Protein AF-A0A022QZW2-F1 (afdb_monomer)

Secondary structure (DSSP, 8-state):
-HHHHHHHHHHHHHHHHHHHHHHHH-S---TTHHHHHHHHHHHHHHHHHHHHHHHHHHHHHHHTTS---HHHHHHHHHHHHHHHHHHHHHHHHHHHHHHHHHTS------

Organism: Erythranthe guttata (NCBI:txid4155)

Mean predicted aligned error: 10.28 Å

Radius of gyration: 18.61 Å; Cα contacts (8 Å, |Δi|>4): 72; chains: 1; bounding box: 56×16×56 Å

Solvent-accessible surface area (backbone atoms only — not comparable to full-atom values): 5957 Å² total; per-residue (Å²): 76,71,67,36,51,51,52,50,50,51,49,52,52,51,52,50,50,52,52,51,52,56,68,71,63,76,62,98,72,62,67,72,58,52,48,49,50,51,27,53,49,23,51,54,49,23,55,44,22,48,51,22,22,52,53,44,54,51,50,46,56,55,49,72,70,42,97,64,55,76,70,54,53,56,48,44,54,53,50,52,54,50,30,51,54,36,45,53,51,21,53,53,27,47,52,51,20,54,55,35,58,68,67,52,77,77,77,76,80,125

Sequence (110 aa):
MLASAAIGLAYTILQTLFALFHVTTGHRRGGDGFALVEFFGDKALSYVLATGAAACFGLSVDLNRIETNDAEHNFLDKANAAAGVLFIGFIFSVVSSVFSSFSLPKRVAN

pLDDT: mean 73.32, std 11.62, range [41.62, 87.94]

Structure (mmCIF, N/CA/C/O backbone):
data_AF-A0A022QZW2-F1
#
_entry.id   AF-A0A022QZW2-F1
#
loop_
_atom_site.group_PDB
_atom_site.id
_atom_site.type_symbol
_atom_site.label_atom_id
_atom_site.label_alt_id
_atom_site.label_comp_id
_atom_site.label_asym_id
_atom_site.label_entity_id
_atom_site.label_seq_id
_atom_site.pdbx_PDB_ins_code
_atom_site.Cartn_x
_atom_site.Cartn_y
_atom_site.Cartn_z
_atom_site.occupancy
_atom_site.B_iso_or_equiv
_atom_site.auth_seq_id
_atom_site.auth_comp_id
_atom_site.auth_asym_id
_atom_site.auth_atom_id
_atom_site.pdbx_PDB_model_num
ATOM 1 N N . MET A 1 1 ? 4.418 2.048 -5.348 1.00 73.25 1 MET A N 1
ATOM 2 C CA . MET A 1 1 ? 4.877 0.864 -4.590 1.00 73.25 1 MET A CA 1
ATOM 3 C C . MET A 1 1 ? 5.618 1.214 -3.295 1.00 73.25 1 MET A C 1
ATOM 5 O O . MET A 1 1 ? 5.113 0.885 -2.234 1.00 73.25 1 MET A O 1
ATOM 9 N N . LEU A 1 2 ? 6.774 1.894 -3.333 1.00 77.00 2 LEU A N 1
ATOM 10 C CA . LEU A 1 2 ? 7.526 2.252 -2.111 1.00 77.00 2 LEU A CA 1
ATOM 11 C C . LEU A 1 2 ? 6.720 3.136 -1.148 1.00 77.00 2 LEU A C 1
ATOM 13 O O . LEU A 1 2 ? 6.632 2.831 0.034 1.00 77.00 2 LEU A O 1
ATOM 17 N N . ALA A 1 3 ? 6.060 4.176 -1.666 1.00 79.44 3 ALA A N 1
ATOM 18 C CA . ALA A 1 3 ? 5.197 5.038 -0.857 1.00 79.44 3 ALA A CA 1
ATOM 19 C C . ALA A 1 3 ? 3.995 4.277 -0.267 1.00 79.44 3 ALA A C 1
ATOM 21 O O . ALA A 1 3 ? 3.707 4.416 0.915 1.00 79.44 3 ALA A O 1
ATOM 22 N N . SER A 1 4 ? 3.331 3.418 -1.051 1.00 80.38 4 SER A N 1
ATOM 23 C CA . SER A 1 4 ? 2.217 2.594 -0.558 1.00 80.38 4 SER A CA 1
ATOM 24 C C . SER A 1 4 ? 2.671 1.575 0.495 1.00 80.38 4 SER A C 1
ATOM 26 O O . 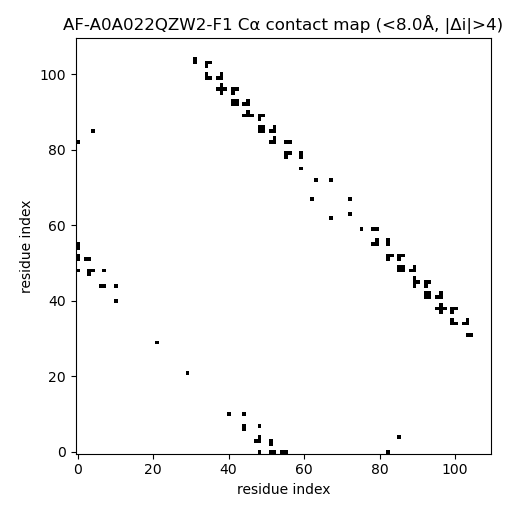SER A 1 4 ? 1.952 1.349 1.460 1.00 80.38 4 SER A O 1
ATOM 28 N N . ALA A 1 5 ? 3.876 1.011 0.358 1.00 79.00 5 ALA A N 1
ATOM 29 C CA . ALA A 1 5 ? 4.478 0.134 1.361 1.00 79.00 5 ALA A CA 1
ATOM 30 C C . ALA A 1 5 ? 4.843 0.893 2.649 1.00 79.00 5 ALA A C 1
ATOM 32 O O . ALA A 1 5 ? 4.571 0.408 3.743 1.00 79.00 5 ALA A O 1
ATOM 33 N N . ALA A 1 6 ? 5.405 2.100 2.528 1.00 83.12 6 ALA A N 1
ATOM 34 C CA . ALA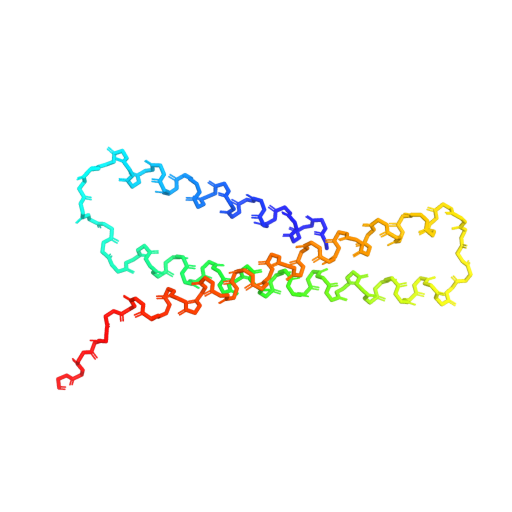 A 1 6 ? 5.721 2.958 3.667 1.00 83.12 6 ALA A CA 1
ATOM 35 C C . ALA A 1 6 ? 4.457 3.394 4.425 1.00 83.12 6 ALA A C 1
ATOM 37 O O . ALA A 1 6 ? 4.441 3.358 5.651 1.00 83.12 6 ALA A O 1
ATOM 38 N N . ILE A 1 7 ? 3.382 3.742 3.707 1.00 83.50 7 ILE A N 1
ATOM 39 C CA . ILE A 1 7 ? 2.074 4.056 4.301 1.00 83.50 7 ILE A CA 1
ATOM 40 C C . ILE A 1 7 ? 1.478 2.810 4.977 1.00 83.50 7 ILE A C 1
ATOM 42 O O . ILE A 1 7 ? 0.993 2.911 6.100 1.00 83.50 7 ILE A O 1
ATOM 46 N N . GLY A 1 8 ? 1.590 1.634 4.342 1.00 80.38 8 GLY A N 1
ATOM 47 C CA . GLY A 1 8 ? 1.280 0.324 4.931 1.00 80.38 8 GLY A CA 1
ATOM 48 C C . GLY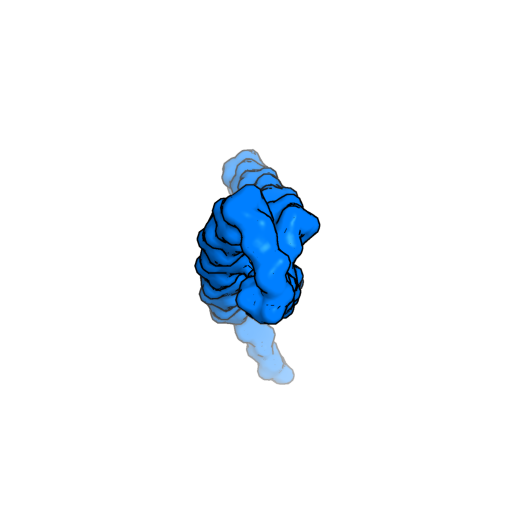 A 1 8 ? 1.949 0.103 6.282 1.00 80.38 8 GLY A C 1
ATOM 49 O O . GLY A 1 8 ? 1.268 -0.136 7.278 1.00 80.38 8 GLY A O 1
ATOM 50 N N . LEU A 1 9 ? 3.275 0.248 6.325 1.00 78.69 9 LEU A N 1
ATOM 51 C CA . LEU A 1 9 ? 4.070 0.097 7.544 1.00 78.69 9 LEU A CA 1
ATOM 52 C C . LEU A 1 9 ? 3.732 1.147 8.604 1.00 78.69 9 LEU A C 1
ATOM 54 O O . LEU A 1 9 ? 3.575 0.806 9.775 1.00 78.69 9 LEU A O 1
ATOM 58 N N . ALA A 1 10 ? 3.580 2.413 8.211 1.00 81.62 10 ALA A N 1
ATO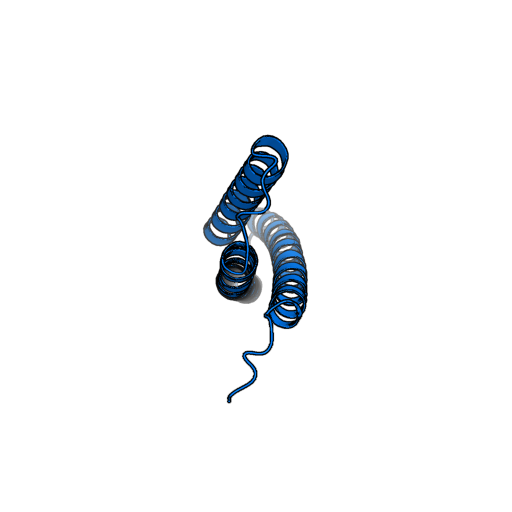M 59 C CA . ALA A 1 10 ? 3.190 3.479 9.128 1.00 81.62 10 ALA A CA 1
ATOM 60 C C . ALA A 1 10 ? 1.822 3.194 9.767 1.00 81.62 10 ALA A C 1
ATOM 62 O O . ALA A 1 10 ? 1.659 3.380 10.973 1.00 81.62 10 ALA A O 1
ATOM 63 N N . TYR A 1 11 ? 0.869 2.674 8.987 1.00 78.44 11 TYR A N 1
ATOM 64 C CA . TYR A 1 11 ? -0.430 2.246 9.498 1.00 78.44 11 TYR A CA 1
ATOM 65 C C 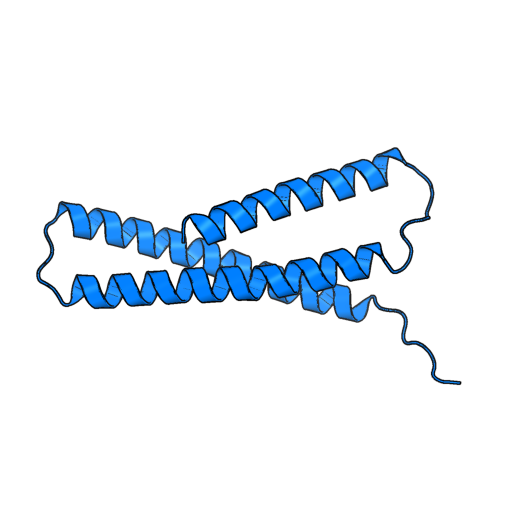. TYR A 1 11 ? -0.305 1.072 10.474 1.00 78.44 11 TYR A C 1
ATOM 67 O O . TYR A 1 11 ? -0.934 1.096 11.527 1.00 78.44 11 TYR A O 1
ATOM 75 N N . THR A 1 12 ? 0.562 0.090 10.196 1.00 77.94 12 THR A N 1
ATOM 76 C CA . THR A 1 12 ? 0.766 -1.054 11.108 1.00 77.94 12 THR A CA 1
ATOM 77 C C . THR A 1 12 ? 1.360 -0.610 12.447 1.00 77.94 12 THR A C 1
ATOM 79 O O . THR A 1 12 ? 0.947 -1.083 13.507 1.00 77.94 12 THR A O 1
ATOM 82 N N . ILE A 1 13 ? 2.303 0.339 12.415 1.00 78.69 13 ILE A N 1
ATOM 83 C CA . ILE A 1 13 ? 2.897 0.943 13.616 1.00 78.69 13 ILE A CA 1
ATOM 84 C C . ILE A 1 13 ? 1.830 1.703 14.407 1.00 78.69 13 ILE A C 1
ATOM 86 O O . ILE A 1 13 ? 1.732 1.533 15.622 1.00 78.69 13 ILE A O 1
ATOM 90 N N . LEU A 1 14 ? 1.005 2.500 13.724 1.00 77.69 14 LEU A N 1
ATOM 91 C CA . LEU A 1 14 ? -0.080 3.249 14.349 1.00 77.69 14 LEU A CA 1
ATOM 92 C C . LEU A 1 14 ? -1.112 2.307 14.991 1.00 77.69 14 LEU A C 1
ATOM 94 O O . LEU A 1 14 ? -1.474 2.507 16.149 1.00 77.69 14 LEU A O 1
ATOM 98 N N . GLN A 1 15 ? -1.521 1.246 14.288 1.00 75.50 15 GLN A N 1
ATOM 99 C CA . GLN A 1 15 ? -2.441 0.225 14.800 1.00 75.50 15 GLN A CA 1
ATOM 100 C C . GLN A 1 15 ? -1.859 -0.491 16.028 1.00 75.50 15 GLN A C 1
ATOM 102 O O . GLN A 1 15 ? -2.558 -0.678 17.022 1.00 75.50 15 GLN A O 1
ATOM 107 N N . THR A 1 16 ? -0.559 -0.806 16.014 1.00 73.56 16 THR A N 1
ATOM 108 C CA . THR A 1 16 ? 0.142 -1.423 17.155 1.00 73.56 16 THR A CA 1
ATOM 109 C C . THR A 1 16 ? 0.199 -0.487 18.367 1.00 73.56 16 THR A C 1
ATOM 111 O O . THR A 1 16 ? -0.045 -0.916 19.494 1.00 73.56 16 THR A O 1
ATOM 114 N N . LEU A 1 17 ? 0.472 0.803 18.149 1.00 76.38 17 LEU A N 1
ATOM 115 C CA . LEU A 1 17 ? 0.454 1.830 19.194 1.00 76.38 17 LEU A CA 1
ATOM 116 C C . LEU A 1 17 ? -0.932 1.955 19.822 1.00 76.38 17 LEU A C 1
ATOM 118 O O . LEU A 1 17 ? -1.052 1.913 21.044 1.00 76.38 17 LEU A O 1
ATOM 122 N N . PHE A 1 18 ? -1.980 2.051 19.004 1.00 68.94 18 PHE A N 1
ATOM 123 C CA . PHE A 1 18 ? -3.352 2.105 19.502 1.00 68.94 18 PHE A CA 1
ATOM 124 C C . PHE A 1 18 ? -3.743 0.842 20.282 1.00 68.94 18 PHE A C 1
ATOM 126 O O . PHE A 1 18 ? -4.351 0.957 21.347 1.00 68.94 18 PHE A O 1
ATOM 133 N N . ALA A 1 19 ? -3.354 -0.348 19.813 1.00 69.06 19 ALA A N 1
ATOM 134 C CA . ALA A 1 19 ? -3.578 -1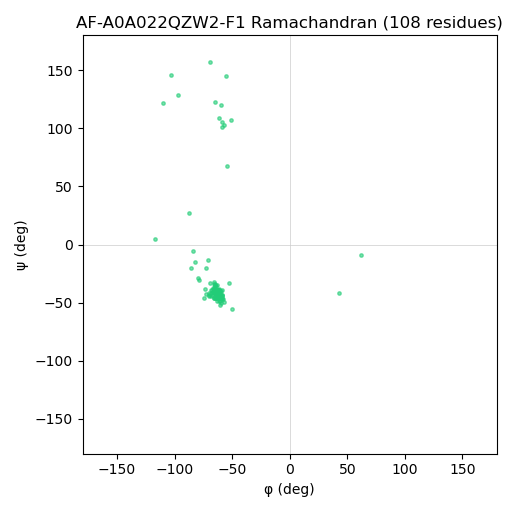.600 20.532 1.00 69.06 19 ALA A CA 1
ATOM 135 C C . ALA A 1 19 ? -2.864 -1.614 21.896 1.00 69.06 19 ALA A C 1
ATOM 137 O O . ALA A 1 19 ? -3.456 -1.995 22.907 1.00 69.06 19 ALA A O 1
ATOM 138 N N . LEU A 1 20 ? -1.620 -1.132 21.958 1.00 70.50 20 LEU A N 1
ATOM 139 C CA . LEU A 1 20 ? -0.859 -1.035 23.204 1.00 70.50 20 LEU A CA 1
ATOM 140 C C . LEU A 1 20 ? -1.467 -0.010 24.175 1.00 70.50 20 LEU A C 1
ATOM 142 O O . LEU A 1 20 ? -1.571 -0.285 25.372 1.00 70.50 20 LEU A O 1
ATOM 146 N N . PHE A 1 21 ? -1.924 1.140 23.670 1.00 67.38 21 PHE A N 1
ATOM 147 C CA . PHE A 1 21 ? -2.653 2.142 24.454 1.00 67.38 21 PHE A CA 1
ATOM 148 C C . PHE A 1 21 ? -3.967 1.587 25.018 1.00 67.38 21 PHE A C 1
ATOM 150 O O . PHE A 1 21 ? -4.308 1.856 26.172 1.00 67.38 21 PHE A O 1
ATOM 157 N N . HIS A 1 22 ? -4.687 0.775 24.241 1.00 63.91 22 HIS A N 1
ATOM 158 C CA . HIS A 1 22 ? -5.900 0.101 24.699 1.00 63.91 22 HIS A CA 1
ATOM 159 C C . HIS A 1 22 ? -5.594 -0.884 25.840 1.00 63.91 22 HIS A C 1
ATOM 161 O O . HIS A 1 22 ? -6.236 -0.824 26.889 1.00 63.91 22 HIS A O 1
ATOM 167 N N . VAL A 1 23 ? -4.579 -1.739 25.681 1.00 66.50 23 VAL A N 1
ATOM 168 C CA . VAL A 1 23 ? -4.194 -2.730 26.703 1.00 66.50 23 VAL A CA 1
ATOM 169 C C . VAL A 1 23 ? -3.731 -2.062 28.002 1.00 66.50 23 VAL A C 1
ATOM 171 O O . VAL A 1 23 ? -4.075 -2.523 29.088 1.00 66.50 23 VAL A O 1
ATOM 174 N N . THR A 1 24 ? -2.990 -0.957 27.910 1.00 66.12 24 THR A N 1
ATOM 175 C CA . THR A 1 24 ? -2.431 -0.259 29.083 1.00 66.12 24 THR A CA 1
ATOM 176 C C . THR A 1 24 ? -3.439 0.613 29.828 1.00 66.12 24 THR A C 1
ATOM 178 O O . THR A 1 24 ? -3.333 0.754 31.044 1.00 66.12 24 THR A O 1
ATOM 181 N N . THR A 1 25 ? -4.443 1.175 29.149 1.00 59.00 25 THR A N 1
ATOM 182 C CA . THR A 1 25 ? -5.367 2.138 29.778 1.00 59.00 25 THR A CA 1
ATOM 183 C C . THR A 1 25 ? -6.489 1.458 30.580 1.00 59.00 25 THR A C 1
ATOM 185 O O . THR A 1 25 ? -7.126 2.111 31.406 1.00 59.00 25 THR A O 1
ATOM 188 N N . GLY A 1 26 ? -6.735 0.151 30.400 1.00 54.00 26 GLY A N 1
ATOM 189 C CA . GLY A 1 26 ? -7.568 -0.692 31.285 1.00 54.00 26 GLY A CA 1
ATOM 190 C C . GLY A 1 26 ? -9.055 -0.311 31.434 1.00 54.00 26 GLY A C 1
ATOM 191 O O . GLY A 1 26 ? -9.837 -1.072 31.998 1.00 54.00 26 GLY A O 1
ATOM 192 N N . HIS A 1 27 ? -9.481 0.839 30.915 1.00 45.47 27 HIS A N 1
ATOM 193 C CA . HIS A 1 27 ? -10.851 1.326 30.949 1.00 45.47 27 HIS A CA 1
ATOM 194 C C . HIS A 1 27 ? -11.454 1.276 29.549 1.00 45.47 27 HIS A C 1
ATOM 196 O O . HIS A 1 27 ? -10.971 1.929 28.626 1.00 45.47 27 HIS A O 1
ATOM 202 N N . ARG A 1 28 ? -12.563 0.532 29.437 1.00 47.62 28 ARG A N 1
ATOM 203 C CA . ARG A 1 28 ? -13.520 0.483 28.318 1.00 47.62 28 ARG A CA 1
ATOM 204 C C . ARG A 1 28 ? -14.070 1.881 27.972 1.00 47.62 28 ARG A C 1
ATOM 206 O O . ARG A 1 28 ? -15.239 2.170 28.205 1.00 47.62 28 ARG A O 1
ATOM 213 N N . ARG A 1 29 ? -13.238 2.781 27.452 1.00 43.97 29 ARG A N 1
ATOM 214 C CA . ARG A 1 29 ? -13.652 4.097 26.936 1.00 43.97 29 ARG A CA 1
ATOM 215 C C . ARG A 1 29 ? -13.394 4.285 25.444 1.00 43.97 29 ARG A C 1
ATOM 217 O O . ARG A 1 29 ? -13.711 5.339 24.916 1.00 43.97 29 ARG A O 1
ATOM 224 N N . GLY A 1 30 ? -12.931 3.251 24.746 1.00 47.44 30 GLY A N 1
ATOM 225 C CA . GLY A 1 30 ? -12.801 3.244 23.285 1.00 47.44 30 GLY A CA 1
ATOM 226 C C . GLY A 1 30 ? -14.060 2.797 22.531 1.00 47.44 30 GLY A C 1
ATOM 227 O O . GLY A 1 30 ? -13.925 2.231 21.452 1.00 47.44 30 GLY A O 1
ATOM 228 N N . GLY A 1 31 ? -15.260 2.976 23.102 1.00 57.19 31 GLY A N 1
ATOM 229 C CA . GLY A 1 31 ? -16.523 2.646 22.424 1.00 57.19 31 GLY A CA 1
ATOM 230 C C . GLY A 1 31 ? -16.647 3.359 21.075 1.00 57.19 31 GLY A C 1
ATOM 231 O O . GLY A 1 31 ? -16.162 4.480 20.980 1.00 57.19 31 GLY A O 1
ATOM 232 N N . ASP A 1 32 ? -17.266 2.696 20.084 1.00 57.59 32 ASP A N 1
ATOM 233 C CA . ASP A 1 32 ? -17.565 3.068 18.677 1.00 57.59 32 ASP A CA 1
ATOM 234 C C . ASP A 1 32 ? -16.485 3.788 17.841 1.00 57.59 32 ASP A C 1
ATOM 236 O O . ASP A 1 32 ? -16.280 3.448 16.679 1.00 57.59 32 ASP A O 1
ATOM 240 N N . GLY A 1 33 ? -15.758 4.755 18.398 1.00 55.28 33 GLY A N 1
ATOM 241 C CA . GLY A 1 33 ? -14.701 5.519 17.748 1.00 55.28 33 GLY A CA 1
ATOM 242 C C . GLY A 1 33 ? -13.477 4.692 17.358 1.00 55.28 33 GLY A C 1
ATOM 243 O O . GLY A 1 33 ? -12.896 4.961 16.312 1.00 55.28 33 GLY A O 1
ATOM 244 N N . PHE A 1 34 ? -13.098 3.669 18.136 1.00 60.84 34 PHE A N 1
ATOM 245 C CA . PHE A 1 34 ? -11.974 2.793 17.769 1.00 60.84 34 PHE A CA 1
ATOM 246 C C . PHE A 1 34 ? -12.307 1.937 16.540 1.00 60.84 34 PHE A C 1
ATOM 248 O O . PHE A 1 34 ? -11.533 1.903 15.585 1.00 60.84 34 PHE A O 1
ATOM 255 N N . ALA A 1 35 ? -13.515 1.363 16.512 1.00 60.38 35 ALA A N 1
ATOM 256 C CA . ALA A 1 35 ? -14.028 0.645 15.350 1.00 60.38 35 ALA A CA 1
ATOM 257 C C . ALA A 1 35 ? -14.118 1.563 14.118 1.00 60.38 35 ALA A C 1
ATOM 259 O O . ALA A 1 35 ? -13.728 1.166 13.026 1.00 60.38 35 ALA A O 1
ATOM 260 N N . LEU A 1 36 ? -14.537 2.823 14.289 1.00 61.50 36 LEU A N 1
ATOM 261 C CA . LEU A 1 36 ? -14.577 3.810 13.204 1.00 61.50 36 LEU A CA 1
ATOM 262 C C . LEU A 1 36 ? -13.189 4.149 12.633 1.00 61.50 36 LEU A C 1
ATOM 264 O O . LEU A 1 36 ? -13.061 4.305 11.418 1.00 61.50 36 LEU A O 1
ATOM 268 N N . VAL A 1 37 ? -12.162 4.259 13.482 1.00 65.00 37 VAL A N 1
ATOM 269 C CA . VAL A 1 37 ? -10.780 4.530 13.048 1.00 65.00 37 VAL A CA 1
ATOM 270 C C . VAL A 1 37 ? -10.190 3.328 12.314 1.00 65.00 37 VAL A C 1
ATOM 272 O O . VAL A 1 37 ? -9.619 3.524 11.244 1.00 65.00 37 VAL A O 1
ATOM 275 N N . GLU A 1 38 ? -10.379 2.102 12.813 1.00 66.62 38 GLU A N 1
ATOM 276 C CA . GLU A 1 38 ? -9.972 0.889 12.083 1.00 66.62 38 GLU A CA 1
ATOM 277 C C . GLU A 1 38 ? -10.744 0.742 10.766 1.00 66.62 38 GLU A C 1
ATOM 279 O O . GLU A 1 38 ? -10.148 0.465 9.730 1.00 66.62 38 GLU A O 1
ATOM 284 N N . PHE A 1 39 ? -12.050 1.024 10.758 1.00 67.88 39 PHE A N 1
ATOM 285 C CA . PHE A 1 39 ? -12.878 0.923 9.557 1.00 67.88 39 PHE A CA 1
ATOM 286 C C . PHE A 1 39 ? -12.452 1.908 8.463 1.00 67.88 39 PHE A C 1
ATOM 288 O O . PHE A 1 39 ? -12.340 1.539 7.291 1.00 67.88 39 PHE A O 1
ATOM 295 N N . PHE A 1 40 ? -12.223 3.172 8.834 1.00 70.00 40 PHE A N 1
ATOM 296 C CA . PHE A 1 40 ? -11.805 4.212 7.895 1.00 70.00 40 PHE A CA 1
ATOM 297 C C . PHE A 1 40 ? -10.344 4.035 7.469 1.00 70.00 40 PHE A C 1
ATOM 299 O O . PHE A 1 40 ? -10.020 4.229 6.295 1.00 70.00 40 PHE A O 1
ATOM 306 N N . GLY A 1 41 ? -9.489 3.624 8.407 1.00 67.50 41 GLY A N 1
ATOM 307 C CA . GLY A 1 41 ? -8.082 3.320 8.184 1.00 67.50 41 GLY A CA 1
ATOM 308 C C . GLY A 1 41 ? -7.892 2.196 7.175 1.00 67.50 41 GLY A C 1
ATOM 309 O O . GLY A 1 41 ? -7.229 2.404 6.161 1.00 67.50 41 GLY A O 1
ATOM 310 N N . ASP A 1 42 ? -8.561 1.060 7.375 1.00 71.75 42 ASP A N 1
ATOM 311 C CA . ASP A 1 42 ? -8.496 -0.063 6.441 1.00 71.75 42 ASP A CA 1
ATOM 312 C C . ASP A 1 42 ? -9.046 0.299 5.059 1.00 71.75 42 ASP A C 1
ATOM 314 O O . ASP A 1 42 ? -8.474 -0.043 4.023 1.00 71.75 42 ASP A O 1
ATOM 318 N N . LYS A 1 43 ? -10.128 1.080 5.005 1.00 72.88 43 LYS A N 1
ATOM 319 C CA . LYS A 1 43 ? -10.692 1.511 3.725 1.00 72.88 43 LYS A CA 1
ATOM 320 C C . LYS A 1 43 ? -9.724 2.413 2.955 1.00 72.88 43 LYS A C 1
ATOM 322 O O . LYS A 1 43 ? -9.502 2.186 1.766 1.00 72.88 43 LYS A O 1
ATOM 327 N N . ALA A 1 44 ? -9.119 3.403 3.611 1.00 76.50 44 ALA A N 1
ATOM 328 C CA . ALA A 1 44 ? -8.134 4.289 2.992 1.00 76.50 44 ALA A CA 1
ATOM 329 C C . ALA A 1 44 ? -6.865 3.531 2.569 1.00 76.50 44 ALA A C 1
ATOM 331 O O . ALA A 1 44 ? -6.367 3.727 1.457 1.00 76.50 44 ALA A O 1
ATOM 332 N N . LEU A 1 45 ? -6.379 2.624 3.421 1.00 80.94 45 LEU A N 1
ATOM 333 C CA . LEU A 1 45 ? -5.203 1.813 3.138 1.00 80.94 45 LEU A CA 1
ATOM 334 C C . LEU A 1 45 ? -5.428 0.895 1.938 1.00 80.94 45 LEU A C 1
ATOM 336 O O . LEU A 1 45 ? -4.547 0.761 1.088 1.00 80.94 45 LEU A O 1
ATOM 340 N N . SER A 1 46 ? -6.632 0.333 1.825 1.00 79.56 46 SER A N 1
ATOM 341 C CA . SER A 1 46 ? -6.995 -0.539 0.719 1.00 79.56 46 SER A CA 1
ATOM 342 C C . SER A 1 46 ? -6.887 0.179 -0.641 1.00 79.56 46 SER A C 1
ATOM 344 O O . SER A 1 46 ? -6.239 -0.321 -1.559 1.00 79.56 46 SER A O 1
ATOM 346 N N . TYR A 1 47 ? -7.390 1.411 -0.773 1.00 81.69 47 TYR A N 1
ATOM 347 C CA . TYR A 1 47 ? -7.274 2.168 -2.027 1.00 81.69 47 TYR A CA 1
ATOM 348 C C . TYR A 1 47 ? -5.826 2.532 -2.377 1.00 81.69 47 TYR A C 1
ATOM 350 O O . TYR A 1 47 ? -5.439 2.482 -3.550 1.00 81.69 47 TYR A O 1
ATOM 358 N N . VAL A 1 48 ? -5.010 2.861 -1.371 1.00 83.88 48 VAL A N 1
ATOM 359 C CA . VAL A 1 48 ? -3.585 3.181 -1.551 1.00 83.88 48 VAL A CA 1
ATOM 360 C C . VAL A 1 48 ? -2.791 1.944 -1.981 1.00 83.88 48 VAL A C 1
ATOM 362 O O . VAL A 1 48 ? -1.979 2.030 -2.906 1.00 83.88 48 VAL A O 1
ATOM 365 N N . LEU A 1 49 ? -3.038 0.789 -1.356 1.00 83.12 49 LEU A N 1
ATOM 366 C CA . LEU A 1 49 ? -2.407 -0.486 -1.708 1.00 83.12 49 LEU A CA 1
ATOM 367 C C . LEU A 1 49 ? -2.831 -0.959 -3.102 1.00 83.12 49 LEU A C 1
ATOM 369 O O . LEU A 1 49 ? -1.966 -1.301 -3.906 1.00 83.12 49 LEU A O 1
ATOM 373 N N . ALA A 1 50 ? -4.129 -0.909 -3.419 1.00 85.00 50 ALA A N 1
ATOM 374 C CA . ALA A 1 50 ? -4.656 -1.309 -4.722 1.00 85.00 50 ALA A CA 1
ATOM 375 C C . ALA A 1 50 ? -4.079 -0.455 -5.858 1.00 85.00 50 ALA A C 1
ATOM 377 O O . ALA A 1 50 ? -3.564 -0.994 -6.836 1.00 85.00 50 ALA A O 1
ATOM 378 N N . THR A 1 51 ? -4.086 0.872 -5.704 1.00 86.12 51 THR A N 1
ATOM 379 C CA . THR A 1 51 ? -3.502 1.792 -6.695 1.00 86.12 51 THR A CA 1
ATOM 380 C C . THR A 1 51 ? -1.992 1.583 -6.812 1.00 86.12 51 THR A C 1
ATOM 382 O O . THR A 1 51 ? -1.445 1.537 -7.913 1.00 86.12 51 THR A O 1
ATOM 385 N N . GLY A 1 52 ? -1.303 1.411 -5.679 1.00 83.00 52 GLY A N 1
ATOM 386 C CA . GLY A 1 52 ? 0.138 1.182 -5.635 1.00 83.00 52 GLY A CA 1
ATOM 387 C C . GLY A 1 52 ? 0.574 -0.129 -6.295 1.00 83.00 52 GLY A C 1
ATOM 388 O O . GLY A 1 52 ? 1.634 -0.148 -6.926 1.00 83.00 52 GLY A O 1
ATOM 389 N N . ALA A 1 53 ? -0.229 -1.190 -6.169 1.00 85.75 53 ALA A N 1
ATOM 390 C CA . ALA A 1 53 ? -0.022 -2.475 -6.833 1.00 85.75 53 ALA A CA 1
ATOM 391 C C . ALA A 1 53 ? -0.360 -2.393 -8.330 1.00 85.75 53 ALA A C 1
ATOM 393 O O . ALA A 1 53 ? 0.451 -2.808 -9.154 1.00 85.75 53 ALA A O 1
ATOM 394 N N . ALA A 1 54 ? -1.492 -1.780 -8.695 1.00 86.62 54 ALA A N 1
ATOM 395 C CA . ALA A 1 54 ? -1.898 -1.596 -10.090 1.00 86.62 54 ALA A CA 1
ATOM 396 C C . ALA A 1 54 ? -0.865 -0.794 -10.898 1.00 86.62 54 ALA A C 1
ATOM 398 O O . ALA A 1 54 ? -0.496 -1.200 -11.997 1.00 86.62 54 ALA A O 1
ATOM 399 N N . ALA A 1 55 ? -0.333 0.295 -10.333 1.00 87.94 55 ALA A N 1
ATOM 400 C CA . ALA A 1 55 ? 0.731 1.073 -10.966 1.00 87.94 55 ALA A CA 1
ATOM 401 C C . ALA A 1 55 ? 2.028 0.261 -11.145 1.00 87.94 55 ALA A C 1
ATOM 403 O O . ALA A 1 55 ? 2.719 0.429 -12.145 1.00 87.94 55 ALA A O 1
ATOM 404 N N . CYS A 1 56 ? 2.353 -0.637 -10.205 1.00 84.31 56 CYS A N 1
ATOM 405 C CA . CYS A 1 56 ? 3.544 -1.488 -10.294 1.00 84.31 56 CYS A CA 1
ATOM 406 C C . CYS A 1 56 ? 3.397 -2.587 -11.358 1.00 84.31 56 CYS A C 1
ATOM 408 O O . CYS A 1 56 ? 4.315 -2.813 -12.146 1.00 84.31 56 CYS A O 1
ATOM 410 N N . PHE A 1 57 ? 2.231 -3.236 -11.424 1.00 85.00 57 PHE A N 1
ATOM 411 C CA . PHE A 1 57 ? 1.936 -4.200 -12.484 1.00 85.00 57 PHE A CA 1
ATOM 412 C C . PHE A 1 57 ? 1.892 -3.525 -13.858 1.00 85.00 57 PHE A C 1
ATOM 414 O O . PHE A 1 57 ? 2.462 -4.054 -14.808 1.00 85.00 57 PHE A O 1
ATOM 421 N N . GLY A 1 58 ? 1.289 -2.335 -13.959 1.00 85.88 58 GLY A N 1
ATOM 422 C CA . GLY A 1 58 ? 1.290 -1.537 -15.186 1.00 85.88 58 GLY A CA 1
ATOM 423 C C . GLY A 1 58 ? 2.704 -1.194 -15.653 1.00 85.88 58 GLY A C 1
ATOM 424 O O . GLY A 1 58 ? 3.032 -1.429 -16.812 1.00 85.88 58 GLY A O 1
ATOM 425 N N . LEU A 1 59 ? 3.563 -0.738 -14.734 1.00 84.38 59 LEU A N 1
ATOM 426 C CA . LEU A 1 59 ? 4.976 -0.478 -15.011 1.00 84.38 59 LEU A CA 1
ATOM 427 C C . LEU A 1 59 ? 5.717 -1.750 -15.449 1.00 84.38 59 LEU A C 1
ATOM 429 O O . LEU A 1 59 ? 6.509 -1.698 -16.382 1.00 84.38 59 LEU A O 1
ATOM 433 N N . SER A 1 60 ? 5.436 -2.898 -14.822 1.00 82.75 60 SER A N 1
ATOM 434 C CA . SER A 1 60 ? 6.085 -4.159 -15.199 1.00 82.75 60 SER A CA 1
ATOM 435 C C . SER A 1 60 ? 5.703 -4.626 -16.600 1.00 82.75 60 SER A C 1
ATOM 437 O O . SER A 1 60 ? 6.556 -5.108 -17.336 1.00 82.75 60 SER A O 1
ATOM 439 N N . VAL A 1 61 ? 4.438 -4.461 -16.994 1.00 84.00 61 VAL A N 1
ATOM 440 C CA . VAL A 1 61 ? 3.979 -4.797 -18.349 1.00 84.00 61 VAL A CA 1
ATOM 441 C C . VAL A 1 61 ? 4.572 -3.848 -19.390 1.00 84.00 61 VAL A C 1
ATOM 443 O O . VAL A 1 61 ? 4.920 -4.299 -20.479 1.00 84.00 61 VAL A O 1
ATOM 446 N N . ASP A 1 62 ? 4.684 -2.557 -19.072 1.00 84.81 62 ASP A N 1
ATOM 447 C CA . ASP A 1 62 ? 5.226 -1.553 -19.991 1.00 84.81 62 ASP A CA 1
ATOM 448 C C . ASP A 1 62 ? 6.736 -1.735 -20.209 1.00 84.81 62 ASP A C 1
ATOM 450 O O . ASP A 1 62 ? 7.190 -1.767 -21.351 1.00 84.81 62 ASP A O 1
ATOM 454 N N . LEU A 1 63 ? 7.506 -1.987 -19.142 1.00 80.62 63 LEU A N 1
ATOM 455 C CA . LEU A 1 63 ? 8.939 -2.275 -19.267 1.00 80.62 63 LEU A CA 1
ATOM 456 C C . LEU A 1 63 ? 9.217 -3.625 -19.926 1.00 80.62 63 LEU A C 1
ATOM 458 O O . LEU A 1 63 ? 10.182 -3.726 -20.663 1.00 80.62 63 LEU A O 1
ATOM 462 N N . ASN A 1 64 ? 8.379 -4.646 -19.727 1.00 77.50 64 ASN A N 1
ATOM 463 C CA . ASN A 1 64 ? 8.563 -5.940 -20.395 1.00 77.50 64 ASN A CA 1
ATOM 464 C C . ASN A 1 64 ? 8.256 -5.886 -21.908 1.00 77.50 64 ASN A C 1
ATOM 466 O O . ASN A 1 64 ? 8.568 -6.820 -22.641 1.00 77.50 64 ASN A O 1
ATOM 470 N N . ARG A 1 65 ? 7.609 -4.814 -22.392 1.00 81.00 65 ARG A N 1
ATOM 471 C CA . ARG A 1 65 ? 7.397 -4.558 -23.830 1.00 81.00 65 ARG A CA 1
ATOM 472 C C . ARG A 1 65 ? 8.568 -3.837 -24.488 1.00 81.00 65 ARG A C 1
ATOM 474 O O . ARG A 1 65 ? 8.674 -3.870 -25.712 1.00 81.00 65 ARG A O 1
ATOM 481 N N . ILE A 1 66 ? 9.406 -3.172 -23.701 1.00 82.56 66 ILE A N 1
ATOM 482 C CA . ILE A 1 66 ? 10.622 -2.508 -24.159 1.00 82.56 66 ILE A CA 1
ATOM 483 C C . ILE A 1 66 ? 11.765 -3.490 -23.901 1.00 82.56 66 ILE A C 1
ATOM 485 O O . ILE A 1 66 ? 11.872 -4.028 -22.805 1.00 82.56 66 ILE A O 1
ATOM 489 N N . GLU A 1 67 ? 12.599 -3.775 -24.901 1.00 72.81 67 GLU A N 1
ATOM 490 C CA . GLU A 1 67 ? 13.717 -4.712 -24.736 1.00 72.81 67 GLU A CA 1
ATOM 491 C C . GLU A 1 67 ? 14.651 -4.210 -23.619 1.00 72.81 67 GLU A C 1
ATOM 493 O O . GLU A 1 67 ? 15.346 -3.205 -23.760 1.00 72.81 67 GLU A O 1
ATOM 498 N N . THR A 1 68 ? 14.561 -4.877 -22.470 1.00 74.25 68 THR A N 1
ATOM 499 C CA . THR A 1 68 ? 15.117 -4.469 -21.177 1.00 74.25 68 THR A CA 1
ATOM 500 C C . THR A 1 68 ? 16.383 -5.277 -20.889 1.00 74.25 68 THR A C 1
ATOM 502 O O . THR A 1 68 ? 16.469 -6.454 -21.236 1.00 74.25 68 THR A O 1
ATOM 505 N N . ASN A 1 69 ? 17.371 -4.673 -20.223 1.00 82.56 69 ASN A N 1
ATOM 506 C CA . ASN A 1 69 ? 18.590 -5.390 -19.824 1.00 82.56 69 ASN A CA 1
ATOM 507 C C . ASN A 1 69 ? 18.324 -6.433 -18.717 1.00 82.56 69 ASN A C 1
ATOM 509 O O . ASN A 1 69 ? 17.422 -6.273 -17.893 1.00 82.56 69 ASN A O 1
ATOM 513 N N . ASP A 1 70 ? 19.197 -7.442 -18.598 1.00 81.00 70 ASP A N 1
ATOM 514 C CA . ASP A 1 70 ? 19.119 -8.502 -17.569 1.00 81.00 70 ASP A CA 1
ATOM 515 C C . ASP A 1 70 ? 18.999 -7.960 -16.129 1.00 81.00 70 ASP A C 1
ATOM 517 O O . ASP A 1 70 ? 18.353 -8.552 -15.256 1.00 81.00 70 ASP A O 1
ATOM 521 N N . ALA A 1 71 ? 19.619 -6.806 -15.863 1.00 81.56 71 ALA A N 1
ATOM 522 C CA . ALA A 1 71 ? 19.556 -6.135 -14.568 1.00 81.56 71 ALA A CA 1
ATOM 523 C C . ALA A 1 71 ? 18.147 -5.610 -14.243 1.00 81.56 71 ALA A C 1
ATOM 525 O O . ALA A 1 71 ? 17.691 -5.743 -13.104 1.00 81.56 71 ALA A O 1
ATOM 526 N N . GLU A 1 72 ? 17.442 -5.040 -15.222 1.00 82.25 72 GLU A N 1
ATOM 527 C CA . GLU A 1 72 ? 16.094 -4.505 -15.006 1.00 82.25 72 GLU A CA 1
ATOM 528 C C . GLU A 1 72 ? 15.056 -5.633 -15.024 1.00 82.25 72 GLU A C 1
ATOM 530 O O . GLU A 1 72 ? 14.109 -5.577 -14.246 1.00 82.25 72 GLU A O 1
ATOM 535 N N . HIS A 1 73 ? 15.301 -6.727 -15.755 1.00 81.94 73 HIS A N 1
ATOM 536 C CA . HIS A 1 73 ? 14.511 -7.959 -15.647 1.00 81.94 73 HIS A CA 1
ATOM 537 C C . HIS A 1 73 ? 14.504 -8.529 -14.217 1.00 81.94 73 HIS A C 1
ATOM 539 O O . HIS A 1 73 ? 13.442 -8.825 -13.668 1.00 81.94 73 HIS A O 1
ATOM 545 N N . ASN A 1 74 ? 15.670 -8.611 -13.565 1.00 84.94 74 ASN A N 1
ATOM 546 C CA . ASN A 1 74 ? 15.770 -9.037 -12.161 1.00 84.94 74 ASN A CA 1
ATOM 547 C C . ASN A 1 74 ? 15.090 -8.059 -11.186 1.00 84.94 74 ASN A C 1
ATOM 549 O O . ASN A 1 74 ? 14.553 -8.466 -10.150 1.00 84.94 74 ASN A O 1
ATOM 553 N N . PHE A 1 75 ? 15.134 -6.758 -11.483 1.00 84.75 75 PHE A N 1
ATOM 554 C CA . PHE A 1 75 ? 14.457 -5.744 -10.678 1.00 84.75 75 PHE A CA 1
ATOM 555 C C . PHE A 1 75 ? 12.933 -5.838 -10.817 1.00 84.75 75 PHE A C 1
ATOM 557 O O . PHE A 1 75 ? 12.223 -5.768 -9.813 1.00 84.75 75 PHE A O 1
ATOM 564 N N . LEU A 1 76 ? 12.441 -6.055 -12.036 1.00 83.12 76 LEU A N 1
ATOM 565 C CA . LEU A 1 76 ? 11.030 -6.253 -12.355 1.00 83.12 76 LEU A CA 1
ATOM 566 C C . LEU A 1 76 ? 10.458 -7.486 -11.669 1.00 83.12 76 LEU A C 1
ATOM 568 O O . LEU A 1 76 ? 9.378 -7.404 -11.095 1.00 83.12 76 LEU A O 1
ATOM 572 N N . ASP A 1 77 ? 11.192 -8.597 -11.647 1.00 86.12 77 ASP A N 1
ATOM 573 C CA . ASP A 1 77 ? 10.719 -9.824 -11.005 1.00 86.12 77 ASP A CA 1
ATOM 574 C C . ASP A 1 77 ? 10.558 -9.640 -9.482 1.00 86.12 77 ASP A C 1
ATOM 576 O O . ASP A 1 77 ? 9.535 -9.992 -8.886 1.00 86.12 77 ASP A O 1
ATOM 580 N N . LYS A 1 78 ? 11.5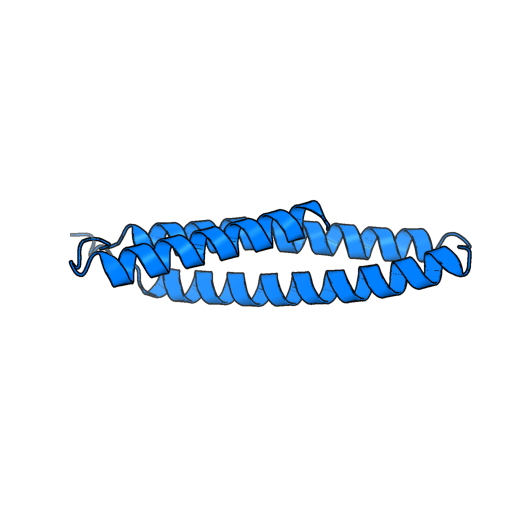06 -8.933 -8.845 1.00 85.75 78 LYS A N 1
ATOM 581 C CA . LYS A 1 78 ? 11.379 -8.507 -7.438 1.00 85.75 78 LYS A CA 1
ATOM 582 C C . LYS A 1 78 ? 10.245 -7.507 -7.219 1.00 85.75 78 LYS A C 1
ATOM 584 O O . LYS A 1 78 ? 9.540 -7.602 -6.213 1.00 85.75 78 LYS A O 1
ATOM 589 N N . ALA A 1 79 ? 10.067 -6.543 -8.121 1.00 84.62 79 ALA A N 1
ATOM 590 C CA . ALA A 1 79 ? 8.997 -5.551 -8.036 1.00 84.62 79 ALA A CA 1
ATOM 591 C C . ALA A 1 79 ? 7.612 -6.200 -8.192 1.00 84.62 79 ALA A C 1
ATOM 593 O O . ALA A 1 79 ? 6.682 -5.844 -7.468 1.00 84.62 79 ALA A O 1
ATOM 594 N N . ASN A 1 80 ? 7.495 -7.197 -9.067 1.00 84.31 80 ASN A N 1
ATOM 595 C CA . ASN A 1 80 ? 6.305 -8.010 -9.277 1.00 84.31 80 ASN A CA 1
ATOM 596 C C . ASN A 1 80 ? 5.979 -8.856 -8.034 1.00 84.31 80 ASN A C 1
ATOM 598 O O . ASN A 1 80 ? 4.845 -8.837 -7.549 1.00 84.31 80 ASN A O 1
ATOM 602 N N . ALA A 1 81 ? 6.982 -9.511 -7.438 1.00 87.25 81 ALA A N 1
ATOM 603 C CA . ALA A 1 81 ? 6.818 -10.219 -6.168 1.00 87.25 81 ALA A CA 1
ATOM 604 C C . ALA A 1 81 ? 6.353 -9.277 -5.039 1.00 87.25 81 ALA A C 1
ATOM 606 O O . ALA A 1 81 ? 5.421 -9.592 -4.296 1.00 87.25 81 ALA A O 1
ATOM 607 N N . ALA A 1 82 ? 6.945 -8.083 -4.941 1.00 84.50 82 ALA A N 1
ATOM 608 C CA . ALA A 1 82 ? 6.551 -7.073 -3.961 1.00 84.50 82 ALA A CA 1
ATOM 609 C C . ALA A 1 82 ? 5.135 -6.514 -4.209 1.00 84.50 82 ALA A C 1
ATOM 611 O O . ALA A 1 82 ? 4.389 -6.281 -3.255 1.00 84.50 82 ALA A O 1
ATOM 612 N N . ALA A 1 83 ? 4.733 -6.336 -5.471 1.00 83.44 83 ALA A N 1
ATOM 613 C CA . ALA A 1 83 ? 3.369 -5.956 -5.834 1.00 83.44 83 ALA A CA 1
ATOM 614 C C . ALA A 1 83 ? 2.350 -7.014 -5.382 1.00 83.44 83 ALA A C 1
ATOM 616 O O . ALA A 1 83 ? 1.301 -6.658 -4.844 1.00 83.44 83 ALA A O 1
ATOM 617 N N . GLY A 1 84 ? 2.691 -8.302 -5.505 1.00 84.12 84 GLY A N 1
ATOM 618 C CA . GLY A 1 84 ? 1.889 -9.406 -4.976 1.00 84.12 84 GLY A CA 1
ATOM 619 C C . GLY A 1 84 ? 1.690 -9.330 -3.458 1.00 84.12 84 GLY A C 1
ATOM 620 O O . GLY A 1 84 ? 0.565 -9.454 -2.976 1.00 84.12 84 GLY A O 1
ATOM 621 N N . VAL A 1 85 ? 2.747 -9.038 -2.694 1.00 82.88 85 VAL A N 1
ATOM 622 C CA . VAL A 1 85 ? 2.650 -8.866 -1.230 1.00 82.88 85 VAL A CA 1
ATOM 623 C C . VAL A 1 85 ? 1.743 -7.687 -0.857 1.00 82.88 85 VAL A C 1
ATOM 625 O O . VAL A 1 85 ? 0.917 -7.806 0.049 1.00 82.88 85 VAL A O 1
ATOM 628 N N . LEU A 1 86 ? 1.832 -6.562 -1.575 1.00 78.81 86 LEU A N 1
ATOM 629 C CA . LEU A 1 86 ? 0.939 -5.414 -1.362 1.00 78.81 86 LEU A CA 1
ATOM 630 C C . LEU A 1 86 ? -0.520 -5.748 -1.695 1.00 78.81 86 LEU A C 1
ATOM 632 O O . LEU A 1 86 ? -1.426 -5.274 -1.012 1.00 78.81 86 LEU A O 1
ATOM 636 N N . PHE A 1 87 ? -0.753 -6.586 -2.706 1.00 77.00 87 PHE A N 1
ATOM 637 C CA . PHE A 1 87 ? -2.089 -7.056 -3.064 1.00 77.00 87 PHE A CA 1
ATOM 638 C C . PHE A 1 87 ? -2.683 -7.978 -1.990 1.00 77.00 87 PHE A C 1
ATOM 640 O O . PHE A 1 87 ? -3.856 -7.861 -1.646 1.00 77.00 87 PHE A O 1
ATOM 647 N N . ILE A 1 88 ? -1.868 -8.844 -1.386 1.00 81.00 88 ILE A N 1
ATOM 648 C CA . ILE A 1 88 ? -2.286 -9.647 -0.227 1.00 81.00 88 ILE A CA 1
ATOM 649 C C . ILE A 1 88 ? -2.645 -8.733 0.954 1.00 81.00 88 ILE A C 1
ATOM 651 O O . ILE A 1 88 ? -3.694 -8.913 1.573 1.00 81.00 88 ILE A O 1
ATOM 655 N N . GLY A 1 89 ? -1.824 -7.711 1.224 1.00 77.44 89 GLY A N 1
ATOM 656 C CA . GLY A 1 89 ? -2.116 -6.699 2.245 1.00 77.44 89 GLY A CA 1
ATOM 657 C C . GLY A 1 89 ? -3.428 -5.951 1.983 1.00 77.44 89 GLY A C 1
ATOM 658 O O . GLY A 1 89 ? -4.202 -5.720 2.910 1.00 77.44 89 GLY A O 1
ATOM 659 N N . PHE A 1 90 ? -3.725 -5.643 0.717 1.00 78.31 90 PHE A N 1
ATOM 660 C CA . PHE A 1 90 ? -5.005 -5.065 0.305 1.00 78.31 90 PHE A CA 1
ATOM 661 C C . PHE A 1 90 ? -6.185 -5.972 0.664 1.00 78.31 90 PHE A C 1
ATOM 663 O O . PHE A 1 90 ? -7.131 -5.504 1.292 1.00 78.31 90 PHE A O 1
ATOM 670 N N . ILE A 1 91 ? -6.123 -7.262 0.314 1.00 76.75 91 ILE A N 1
ATOM 671 C CA . ILE A 1 91 ? -7.195 -8.219 0.626 1.00 76.75 91 ILE A CA 1
ATOM 672 C C . ILE A 1 91 ? -7.434 -8.288 2.134 1.00 76.75 91 ILE A C 1
ATOM 674 O O . ILE A 1 91 ? -8.580 -8.242 2.577 1.00 76.75 91 ILE A O 1
ATOM 678 N N . PHE A 1 92 ? -6.363 -8.339 2.926 1.00 75.56 92 PHE A N 1
ATOM 679 C CA . PHE A 1 92 ? -6.474 -8.394 4.381 1.00 75.56 92 PHE A CA 1
ATOM 680 C C . PHE A 1 92 ? -7.131 -7.134 4.959 1.00 75.56 92 PHE A C 1
ATOM 682 O O . PHE A 1 92 ? -8.033 -7.232 5.790 1.00 75.56 92 PHE A O 1
ATOM 689 N N . SER A 1 93 ? -6.744 -5.959 4.460 1.00 73.88 93 SER A N 1
ATOM 690 C CA . SER A 1 93 ? -7.323 -4.678 4.869 1.00 73.88 93 SER A CA 1
ATOM 691 C C . SER A 1 93 ? -8.798 -4.553 4.455 1.00 73.88 93 SER A C 1
ATOM 693 O O . SER A 1 93 ? -9.633 -4.131 5.249 1.00 73.88 93 SER A O 1
ATOM 695 N N . VAL A 1 94 ? -9.179 -5.028 3.262 1.00 73.75 94 VAL A N 1
ATOM 696 C CA . VAL A 1 94 ? -10.593 -5.090 2.839 1.00 73.75 94 VAL A CA 1
ATOM 697 C C . VAL A 1 94 ? -11.409 -6.003 3.752 1.00 73.75 94 VAL A C 1
ATOM 699 O O . VAL A 1 94 ? -12.497 -5.620 4.181 1.00 73.75 94 VAL A O 1
ATOM 702 N N . VAL A 1 95 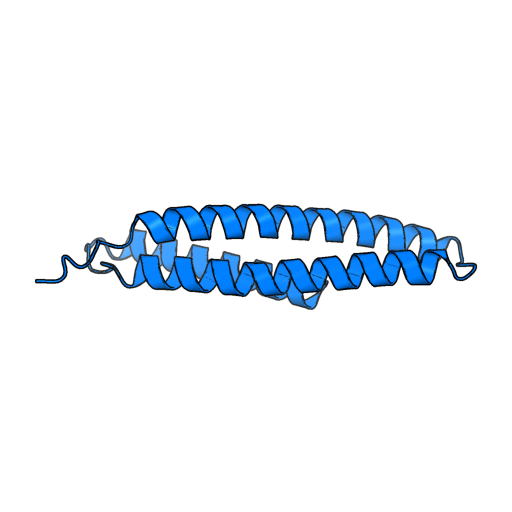? -10.897 -7.193 4.075 1.00 74.38 95 VAL A N 1
ATOM 703 C CA . VAL A 1 95 ? -11.579 -8.133 4.977 1.00 74.38 95 VAL A CA 1
ATOM 704 C C . VAL A 1 95 ? -11.748 -7.515 6.367 1.00 74.38 95 VAL A C 1
ATOM 706 O O . VAL A 1 95 ? -12.851 -7.539 6.910 1.00 74.38 95 VAL A O 1
ATOM 709 N N . SER A 1 96 ? -10.697 -6.900 6.911 1.00 70.50 96 SER A N 1
ATOM 710 C CA . SER A 1 96 ? -10.735 -6.207 8.205 1.00 70.50 96 SER A CA 1
ATOM 711 C C . SER A 1 96 ? -11.739 -5.044 8.210 1.00 70.50 96 SER A C 1
ATOM 713 O O . SER A 1 96 ? -12.568 -4.944 9.118 1.00 70.50 96 SER A O 1
ATOM 715 N N . SER A 1 97 ? -11.790 -4.256 7.129 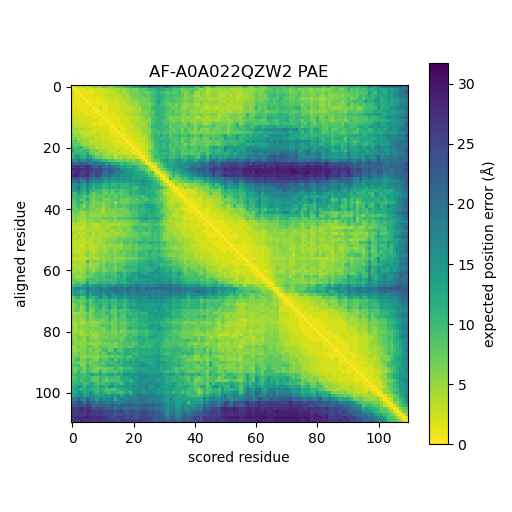1.00 68.81 97 SER A N 1
ATOM 716 C CA . SER A 1 97 ? -12.818 -3.227 6.934 1.00 68.81 97 SER A CA 1
ATOM 717 C C . SER A 1 97 ? -14.224 -3.832 6.998 1.00 68.81 97 SER A C 1
ATOM 719 O O . SER A 1 97 ? -15.067 -3.361 7.755 1.00 68.81 97 SER A O 1
ATOM 721 N N . VAL A 1 98 ? -14.496 -4.922 6.277 1.00 69.75 98 VAL A N 1
ATOM 722 C CA . VAL A 1 98 ? -15.820 -5.569 6.282 1.00 69.75 98 VAL A CA 1
ATOM 723 C C . VAL A 1 98 ? -16.226 -6.020 7.691 1.00 69.75 98 VAL A C 1
ATOM 725 O O . VAL A 1 98 ? -17.341 -5.723 8.121 1.00 69.75 98 VAL A O 1
ATOM 728 N N . PHE A 1 99 ? -15.327 -6.667 8.437 1.00 66.00 99 PHE A N 1
ATOM 729 C CA . PHE A 1 99 ? -15.594 -7.088 9.818 1.00 66.00 99 PHE A CA 1
ATOM 730 C C . PHE A 1 99 ? -15.836 -5.907 10.766 1.00 66.00 99 PHE A C 1
ATOM 732 O O . PHE A 1 99 ? -16.775 -5.949 11.561 1.00 66.00 99 PHE A O 1
ATOM 739 N N . SER A 1 100 ? -15.052 -4.835 10.644 1.00 63.88 100 SER A N 1
ATOM 740 C CA . SER A 1 100 ? -15.248 -3.615 11.434 1.00 63.88 100 SER A CA 1
ATOM 741 C C . SER A 1 100 ? -16.573 -2.908 11.089 1.00 63.88 100 SER A C 1
ATOM 743 O O . SER A 1 100 ? -17.264 -2.398 11.970 1.00 63.88 100 SER A O 1
ATOM 745 N N . SER A 1 101 ? -17.038 -2.992 9.833 1.00 63.22 101 SER A N 1
ATOM 746 C CA . SER A 1 101 ? -18.378 -2.518 9.442 1.00 63.22 101 SER A CA 1
ATOM 747 C C . SER A 1 101 ? -19.504 -3.249 10.170 1.00 63.22 101 SER A C 1
ATOM 749 O O . SER A 1 101 ? -20.504 -2.642 10.549 1.00 63.22 101 SER A O 1
ATOM 751 N N . PHE A 1 102 ? -19.351 -4.560 10.375 1.00 61.50 102 PHE A N 1
ATOM 752 C CA . PHE A 1 102 ? -20.343 -5.374 11.077 1.00 61.50 102 PHE A CA 1
ATOM 753 C C . PHE A 1 102 ? -20.375 -5.118 12.588 1.00 61.50 102 PHE A C 1
ATOM 755 O O . PHE A 1 102 ? -21.387 -5.424 13.218 1.00 61.50 102 PHE A O 1
ATOM 762 N N . SER A 1 103 ? -19.312 -4.549 13.172 1.00 58.41 103 SER A N 1
ATOM 763 C CA . SER A 1 103 ? -19.278 -4.193 14.595 1.00 58.41 103 SER A CA 1
ATOM 764 C C . SER A 1 103 ? -19.905 -2.829 14.901 1.00 58.41 103 SER A C 1
ATOM 766 O O . SER A 1 103 ? -20.018 -2.484 16.077 1.00 58.41 103 SER A O 1
ATOM 768 N N . LEU A 1 104 ? -20.305 -2.049 13.888 1.00 54.75 104 LEU A N 1
ATOM 769 C CA . LEU A 1 104 ? -21.046 -0.807 14.104 1.00 54.75 104 LEU A CA 1
ATOM 770 C C . LEU A 1 104 ? -22.416 -1.146 14.715 1.00 54.75 104 LEU A C 1
ATOM 772 O O . LEU A 1 104 ? -23.189 -1.891 14.098 1.00 54.75 104 LEU A O 1
ATOM 776 N N . PRO A 1 105 ? -22.769 -0.608 15.897 1.00 51.03 105 PRO A N 1
ATOM 777 C CA . PRO A 1 105 ? -24.113 -0.756 16.419 1.00 51.03 105 PRO A CA 1
ATOM 778 C C . PRO A 1 105 ? -25.066 -0.140 15.401 1.00 51.03 105 PRO A C 1
ATOM 780 O O . PRO A 1 105 ? -24.973 1.044 15.067 1.00 51.03 105 PRO A O 1
ATOM 783 N N . LYS A 1 106 ? -25.992 -0.955 14.880 1.00 54.38 106 LYS A N 1
ATOM 784 C CA . LYS A 1 106 ? -27.139 -0.454 14.125 1.00 54.38 106 LYS A CA 1
ATOM 785 C C . LYS A 1 106 ? -27.780 0.620 14.994 1.00 54.38 106 LYS A C 1
ATOM 787 O O . LYS A 1 106 ? -28.395 0.295 16.009 1.00 54.38 106 LYS A O 1
ATOM 792 N N . ARG A 1 107 ? -27.631 1.893 14.617 1.00 51.88 107 ARG A N 1
ATOM 793 C CA . ARG A 1 107 ? -28.485 2.955 15.140 1.00 51.88 107 ARG A CA 1
ATOM 794 C C . ARG A 1 107 ? -29.892 2.528 14.751 1.00 51.88 107 ARG A C 1
ATOM 796 O O . ARG A 1 107 ? -30.260 2.610 13.582 1.00 51.88 107 ARG A O 1
ATOM 803 N N . VAL A 1 108 ? -30.619 1.965 15.712 1.00 52.03 108 VAL A N 1
ATOM 804 C CA . VAL A 1 108 ? -32.056 1.758 15.612 1.00 52.03 108 VAL A CA 1
ATOM 805 C C . VAL A 1 108 ? -32.605 3.156 15.367 1.00 52.03 108 VAL A C 1
ATOM 807 O O . VAL A 1 108 ? -32.550 4.013 16.249 1.00 52.03 108 VAL A O 1
ATOM 810 N N . ALA A 1 109 ? -32.960 3.424 14.111 1.00 46.78 109 ALA A N 1
ATOM 811 C CA . ALA A 1 109 ? -33.707 4.607 13.747 1.00 46.78 109 ALA A CA 1
ATOM 812 C C . ALA A 1 109 ? -35.037 4.485 14.490 1.00 46.78 109 ALA A C 1
ATOM 814 O O . ALA A 1 109 ? -35.803 3.554 14.242 1.00 46.78 109 ALA A O 1
ATOM 815 N N . ASN A 1 110 ? -35.181 5.342 15.495 1.00 41.62 110 ASN A N 1
ATOM 816 C CA . ASN A 1 110 ? -36.416 5.576 16.224 1.00 41.62 110 ASN A CA 1
ATOM 817 C C . ASN A 1 110 ? -37.469 6.151 15.273 1.00 41.62 110 ASN A C 1
ATOM 819 O O . ASN A 1 110 ? -37.064 6.977 14.420 1.00 41.62 110 ASN A O 1
#

InterPro domains:
  IPR006702 Casparian strip membrane protein domain [PF04535] (2-92)

Foldseek 3Di:
DVVLVVLVVVLVVVVVVVVVVVVVVPDPPCPPVVLVCLLVSLVVSLVSLVVQLVVLVVVLVVVVVPPDDPVVVVVSVVSNVVSVVSVVVSVVSVVSNVVSVVPRPPPPPD